Protein AF-A0A382T5Z0-F1 (afdb_monomer_lite)

Sequence (105 aa):
HWSFAGETIHHMRAEQLLAHVHALLGMSGTALKYARACHRFFTAQETPDWELAFTHAMLAQAAAVAGETDLHGSAYADAIAAIEVIADADDRAIVEETFALVPAP

pLDDT: mean 94.9, std 8.73, range [56.34, 98.75]

Structure (mmCIF, N/CA/C/O backbone):
data_AF-A0A382T5Z0-F1
#
_entry.id   AF-A0A382T5Z0-F1
#
loop_
_atom_site.group_PDB
_atom_site.id
_atom_site.type_symbol
_atom_site.label_atom_id
_atom_site.label_alt_id
_atom_site.label_comp_id
_atom_site.label_asym_id
_atom_site.label_entity_id
_atom_site.label_seq_id
_atom_site.pdbx_PDB_ins_code
_atom_site.Cartn_x
_atom_site.Cartn_y
_atom_site.Cartn_z
_atom_site.occupancy
_atom_site.B_iso_or_equiv
_atom_site.auth_seq_id
_atom_site.auth_comp_id
_atom_site.auth_asym_id
_atom_site.auth_atom_id
_atom_site.pdbx_PDB_model_num
ATOM 1 N N . HIS A 1 1 ? 24.385 8.053 10.917 1.00 56.84 1 HIS A N 1
ATOM 2 C CA . HIS A 1 1 ? 23.079 8.000 10.231 1.00 56.84 1 HIS A CA 1
ATOM 3 C C . HIS A 1 1 ? 23.308 7.297 8.896 1.00 56.84 1 HIS A C 1
ATOM 5 O O . HIS A 1 1 ? 24.186 7.732 8.162 1.00 56.84 1 HIS A O 1
ATOM 11 N N . TRP A 1 2 ? 22.630 6.179 8.615 1.00 56.34 2 TRP A N 1
ATOM 12 C CA . TRP A 1 2 ? 22.913 5.346 7.428 1.00 56.34 2 TRP A CA 1
ATOM 13 C C . TRP A 1 2 ? 22.491 5.996 6.100 1.00 56.34 2 TRP A C 1
ATOM 15 O O . TRP A 1 2 ? 22.900 5.534 5.041 1.00 56.34 2 TRP A O 1
ATOM 25 N N . SER A 1 3 ? 21.761 7.118 6.146 1.00 60.22 3 SER A N 1
ATOM 26 C CA . SER A 1 3 ? 21.369 7.891 4.955 1.00 60.22 3 SER A CA 1
ATOM 27 C C . SER A 1 3 ? 22.541 8.406 4.113 1.00 60.22 3 SER A C 1
ATOM 29 O O . SER A 1 3 ? 22.320 8.848 2.998 1.00 60.22 3 SER A O 1
ATOM 31 N N . PHE A 1 4 ? 23.771 8.391 4.634 1.00 62.28 4 PHE A N 1
ATOM 32 C CA . PHE A 1 4 ? 24.964 8.757 3.867 1.00 62.28 4 PHE A CA 1
ATOM 33 C C . PHE A 1 4 ? 25.394 7.666 2.867 1.00 62.28 4 PHE A C 1
ATOM 35 O O . PHE A 1 4 ? 26.065 7.971 1.890 1.00 62.28 4 PHE A O 1
ATOM 42 N N . ALA A 1 5 ? 25.015 6.406 3.104 1.00 62.97 5 ALA A N 1
ATOM 43 C CA . ALA A 1 5 ? 25.465 5.248 2.326 1.00 62.97 5 ALA A CA 1
ATOM 44 C C . ALA A 1 5 ? 24.320 4.493 1.620 1.00 62.97 5 ALA A C 1
ATOM 46 O O . ALA A 1 5 ? 24.563 3.446 1.028 1.00 62.97 5 ALA A O 1
ATOM 47 N N . GLY A 1 6 ? 23.078 4.984 1.709 1.00 66.44 6 GLY A N 1
ATOM 48 C CA . GLY A 1 6 ? 21.897 4.349 1.120 1.00 66.44 6 GLY A CA 1
ATOM 49 C C . GLY A 1 6 ? 21.273 5.192 0.012 1.00 66.44 6 GLY A C 1
ATOM 50 O O . GLY A 1 6 ? 21.214 6.415 0.115 1.00 66.44 6 GLY A O 1
ATOM 51 N N . GLU A 1 7 ? 20.779 4.531 -1.031 1.00 83.75 7 GLU A N 1
ATOM 52 C CA . GLU A 1 7 ? 19.998 5.160 -2.096 1.00 83.75 7 GLU A CA 1
ATOM 53 C C . GLU A 1 7 ? 18.583 5.515 -1.620 1.00 83.75 7 GLU A C 1
ATOM 55 O O . GLU A 1 7 ? 18.023 4.866 -0.729 1.00 83.75 7 GLU A O 1
ATOM 60 N N . THR A 1 8 ? 17.973 6.524 -2.246 1.00 88.69 8 THR A N 1
ATOM 61 C CA . THR A 1 8 ? 16.608 6.969 -1.925 1.00 88.69 8 THR A CA 1
ATOM 62 C C . THR A 1 8 ? 15.600 5.822 -1.991 1.00 88.69 8 THR A C 1
ATOM 64 O O . THR A 1 8 ? 14.739 5.726 -1.121 1.00 88.69 8 THR A O 1
ATOM 67 N N . ILE A 1 9 ? 15.750 4.901 -2.949 1.00 91.38 9 ILE A N 1
ATOM 68 C CA . ILE A 1 9 ? 14.874 3.731 -3.083 1.00 91.38 9 ILE A CA 1
ATOM 69 C C . ILE A 1 9 ? 14.915 2.821 -1.847 1.00 91.38 9 ILE A C 1
ATOM 71 O O . ILE A 1 9 ? 13.871 2.396 -1.357 1.00 91.38 9 ILE A O 1
ATOM 75 N N . HIS A 1 10 ? 16.095 2.586 -1.265 1.00 91.62 10 HIS A N 1
ATOM 76 C CA . HIS A 1 10 ? 16.227 1.779 -0.049 1.00 91.62 10 HIS A CA 1
ATOM 77 C C . HIS A 1 10 ? 15.566 2.461 1.151 1.00 91.62 10 HIS A C 1
ATOM 79 O O . HIS A 1 10 ? 14.960 1.796 1.990 1.00 91.62 10 HIS A O 1
ATOM 85 N N . HIS A 1 11 ? 15.644 3.792 1.223 1.00 92.31 11 HIS A N 1
ATOM 86 C CA . HIS A 1 11 ? 14.959 4.550 2.263 1.00 92.31 11 HIS A CA 1
ATOM 87 C C . HIS A 1 11 ? 13.434 4.455 2.129 1.00 92.31 11 HIS A C 1
ATOM 89 O O . HIS A 1 11 ? 12.759 4.208 3.124 1.00 92.31 11 HIS A O 1
ATOM 95 N N . MET A 1 12 ? 12.899 4.575 0.913 1.00 95.00 12 MET A N 1
ATOM 96 C CA . MET A 1 12 ? 11.455 4.497 0.661 1.00 95.00 12 MET A CA 1
ATOM 97 C C . MET A 1 12 ? 10.899 3.088 0.891 1.00 95.00 12 MET A C 1
ATOM 99 O O . MET A 1 12 ? 9.823 2.948 1.466 1.00 95.00 12 MET A O 1
ATOM 103 N N . ARG A 1 13 ? 11.664 2.037 0.568 1.00 95.12 13 ARG A N 1
ATOM 104 C CA . ARG A 1 13 ? 11.331 0.652 0.949 1.00 95.12 13 ARG A CA 1
ATOM 105 C C . ARG A 1 13 ? 11.286 0.465 2.464 1.00 95.12 13 ARG A C 1
ATOM 107 O O . ARG A 1 13 ? 10.387 -0.190 2.983 1.00 95.12 13 ARG A O 1
ATOM 114 N N . ALA A 1 14 ? 12.221 1.075 3.195 1.00 94.50 14 ALA A N 1
ATOM 115 C CA . ALA A 1 14 ? 12.189 1.051 4.655 1.00 94.50 14 ALA A CA 1
ATOM 116 C C . ALA A 1 14 ? 10.965 1.796 5.211 1.00 94.50 14 ALA A C 1
ATOM 118 O O . ALA A 1 14 ? 10.317 1.297 6.130 1.00 94.50 14 ALA A O 1
ATOM 119 N N . GLU A 1 15 ? 10.608 2.952 4.643 1.00 95.12 15 GLU A N 1
ATOM 120 C CA . GLU A 1 15 ? 9.373 3.651 5.009 1.00 95.12 15 GLU A CA 1
ATOM 121 C C . GLU A 1 15 ? 8.125 2.797 4.718 1.00 95.12 15 GLU A C 1
ATOM 123 O O . GLU A 1 15 ? 7.210 2.778 5.538 1.00 95.12 15 GLU A O 1
ATOM 128 N N . GLN A 1 16 ? 8.106 2.014 3.636 1.00 95.44 16 GLN A N 1
ATOM 129 C CA . GLN A 1 16 ? 6.977 1.139 3.299 1.00 95.44 16 GLN A CA 1
ATOM 130 C C . GLN A 1 16 ? 6.796 0.031 4.343 1.00 95.44 16 GLN A C 1
ATOM 132 O O . GLN A 1 16 ? 5.682 -0.219 4.804 1.00 95.44 16 GLN A O 1
ATOM 137 N N . LEU A 1 17 ? 7.896 -0.582 4.790 1.00 95.62 17 LEU A N 1
ATOM 138 C CA . LEU A 1 17 ? 7.874 -1.565 5.877 1.00 95.62 17 LEU A CA 1
ATOM 139 C C . LEU A 1 17 ? 7.428 -0.940 7.206 1.00 95.62 17 LEU A C 1
ATOM 141 O O . LEU A 1 17 ? 6.654 -1.546 7.949 1.00 95.62 17 LEU A O 1
ATOM 145 N N . LEU A 1 18 ? 7.873 0.286 7.505 1.00 97.50 18 LEU A N 1
ATOM 146 C CA . LEU A 1 18 ? 7.417 1.017 8.690 1.00 97.50 18 LEU A CA 1
ATOM 147 C C . LEU A 1 18 ? 5.919 1.323 8.616 1.00 97.50 18 LEU A C 1
ATOM 149 O O . LEU A 1 18 ? 5.227 1.146 9.614 1.00 97.50 18 LEU A O 1
ATOM 153 N N . ALA A 1 19 ? 5.396 1.722 7.454 1.00 96.88 19 ALA A N 1
ATOM 154 C CA . ALA A 1 19 ? 3.963 1.925 7.260 1.00 96.88 19 ALA A CA 1
ATOM 155 C C . ALA A 1 19 ? 3.166 0.659 7.610 1.00 96.88 19 ALA A C 1
ATOM 157 O O . ALA A 1 19 ? 2.208 0.740 8.381 1.00 96.88 19 ALA A O 1
ATOM 158 N N . HIS A 1 20 ? 3.613 -0.501 7.116 1.00 96.12 20 HIS A N 1
ATOM 159 C CA . HIS A 1 20 ? 2.980 -1.791 7.385 1.00 96.12 20 HIS A CA 1
ATOM 160 C C . HIS A 1 20 ? 2.951 -2.132 8.879 1.00 96.12 20 HIS A C 1
ATOM 162 O O . HIS A 1 20 ? 1.886 -2.339 9.461 1.00 96.12 20 HIS A O 1
ATOM 168 N N . VAL A 1 21 ? 4.121 -2.136 9.527 1.00 97.06 21 VAL A N 1
ATOM 169 C CA . VAL A 1 21 ? 4.250 -2.504 10.946 1.00 97.06 21 VAL A CA 1
ATOM 170 C C . VAL A 1 21 ? 3.473 -1.535 11.834 1.00 97.06 21 VAL A C 1
ATOM 172 O O . VAL A 1 21 ? 2.813 -1.951 12.785 1.00 97.06 21 VAL A O 1
ATOM 175 N N . HIS A 1 22 ? 3.502 -0.239 11.520 1.00 98.00 22 HIS A N 1
ATOM 176 C CA . HIS A 1 22 ? 2.749 0.754 12.276 1.00 98.00 22 HIS A CA 1
ATOM 177 C C . HIS A 1 22 ? 1.237 0.576 12.112 1.00 98.00 22 HIS A C 1
ATOM 179 O O . HIS A 1 22 ? 0.514 0.717 13.098 1.00 98.00 22 HIS A O 1
ATOM 185 N N . ALA A 1 23 ? 0.755 0.229 10.916 1.00 96.81 23 ALA A N 1
ATOM 186 C CA . ALA A 1 23 ? -0.656 -0.074 10.701 1.00 96.81 23 ALA A CA 1
ATOM 187 C C . ALA A 1 23 ? -1.085 -1.324 11.489 1.00 96.81 23 ALA A C 1
ATOM 189 O O . ALA A 1 23 ? -2.071 -1.267 12.222 1.00 96.81 23 ALA A O 1
ATOM 190 N N . LEU A 1 24 ? -0.306 -2.413 11.433 1.00 95.25 24 LEU A N 1
ATOM 191 C CA . LEU A 1 24 ? -0.569 -3.641 12.200 1.00 95.25 24 LEU A CA 1
ATOM 192 C C . LEU A 1 24 ? -0.624 -3.407 13.719 1.00 95.25 24 LEU A C 1
ATOM 194 O O . LEU A 1 24 ? -1.381 -4.071 14.421 1.00 95.25 24 LEU A O 1
ATOM 198 N N . LEU A 1 25 ? 0.153 -2.450 14.230 1.00 96.88 25 LEU A N 1
ATOM 199 C CA . LEU A 1 25 ? 0.177 -2.079 15.648 1.00 96.88 25 LEU A CA 1
ATOM 200 C C . LEU A 1 25 ? -0.846 -0.991 16.026 1.00 96.88 25 LEU A C 1
ATOM 202 O O . LEU A 1 25 ? -0.831 -0.511 17.159 1.00 96.88 25 LEU A O 1
ATOM 206 N N . GLY A 1 26 ? -1.720 -0.565 15.107 1.00 95.88 26 GLY A N 1
ATOM 207 C CA . GLY A 1 26 ? -2.743 0.451 15.381 1.00 95.88 26 GLY A CA 1
ATOM 208 C C . GLY A 1 26 ? -2.214 1.892 15.454 1.00 95.88 26 GLY A C 1
ATOM 209 O O . GLY A 1 26 ? -2.927 2.799 15.884 1.00 95.88 26 GLY A O 1
ATOM 210 N N . MET A 1 27 ? -0.968 2.142 15.045 1.00 97.81 27 MET A N 1
ATOM 211 C CA . MET A 1 27 ? -0.310 3.453 15.115 1.00 97.81 27 MET A CA 1
ATOM 212 C C . MET A 1 27 ? -0.671 4.342 13.914 1.00 97.81 27 MET A C 1
ATOM 214 O O . MET A 1 27 ? 0.195 4.758 13.139 1.00 97.81 27 MET A O 1
ATOM 218 N N . SER A 1 28 ? -1.959 4.660 13.777 1.00 95.38 28 SER A N 1
ATOM 219 C CA . SER A 1 28 ? -2.563 5.331 12.612 1.00 95.38 28 SER A CA 1
ATOM 220 C C . SER A 1 28 ? -1.788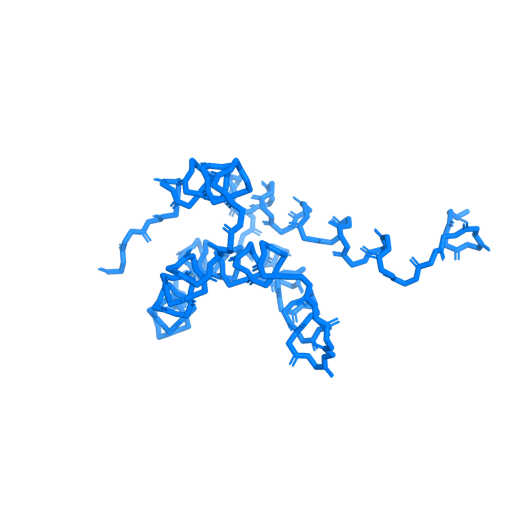 6.547 12.085 1.00 95.38 28 SER A C 1
ATOM 222 O O . SER A 1 28 ? -1.463 6.612 10.899 1.00 95.38 28 SER A O 1
ATOM 224 N N . GLY A 1 29 ? -1.432 7.502 12.950 1.00 95.69 29 GLY A N 1
ATOM 225 C CA . GLY A 1 29 ? -0.786 8.751 12.527 1.00 95.69 29 GLY A CA 1
ATOM 226 C C . GLY A 1 29 ? 0.590 8.556 11.878 1.00 95.69 29 GLY A C 1
ATOM 227 O O . GLY A 1 29 ? 0.924 9.224 10.899 1.00 95.69 29 GLY A O 1
ATOM 228 N N . THR A 1 30 ? 1.392 7.620 12.391 1.00 97.69 30 THR A N 1
ATOM 229 C CA . THR A 1 30 ? 2.711 7.318 11.812 1.00 97.69 30 THR A CA 1
ATOM 230 C C . THR A 1 30 ? 2.599 6.363 10.629 1.00 97.69 30 THR A C 1
ATOM 232 O O . THR A 1 30 ? 3.303 6.571 9.643 1.00 97.69 30 THR A O 1
ATOM 235 N N . ALA A 1 31 ? 1.660 5.412 10.662 1.00 97.94 31 ALA A N 1
ATOM 236 C CA . ALA A 1 31 ? 1.349 4.549 9.525 1.00 97.94 31 ALA A CA 1
ATOM 237 C C . ALA A 1 31 ? 0.992 5.370 8.275 1.00 97.94 31 ALA A C 1
ATOM 239 O O . ALA A 1 31 ? 1.627 5.219 7.233 1.00 97.94 31 ALA A O 1
ATOM 240 N N . LEU A 1 32 ? 0.054 6.319 8.395 1.00 97.94 32 LEU A N 1
ATOM 241 C CA . LEU A 1 32 ? -0.336 7.196 7.286 1.00 97.94 32 LEU A CA 1
ATOM 242 C C . LEU A 1 32 ? 0.806 8.090 6.809 1.00 97.94 32 LEU A C 1
ATOM 244 O O . LEU A 1 32 ? 0.940 8.324 5.608 1.00 97.94 32 LEU A O 1
ATOM 248 N N . LYS A 1 33 ? 1.619 8.616 7.733 1.00 98.25 33 LYS A N 1
ATOM 249 C CA . LYS A 1 33 ? 2.764 9.458 7.375 1.00 98.25 33 LYS A CA 1
ATOM 250 C C . LYS A 1 33 ? 3.713 8.709 6.438 1.00 98.25 33 LYS A C 1
ATOM 252 O O . LYS A 1 33 ? 4.056 9.253 5.389 1.00 98.25 33 LYS A O 1
ATOM 257 N N . TYR A 1 34 ? 4.108 7.493 6.812 1.00 98.25 34 TYR A N 1
ATOM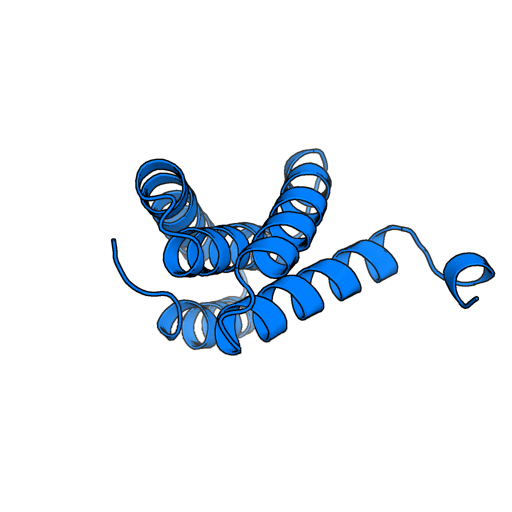 258 C CA . TYR A 1 34 ? 5.007 6.672 6.006 1.00 98.25 34 TYR A CA 1
ATOM 259 C C . TYR A 1 34 ? 4.336 6.197 4.716 1.00 98.25 34 TYR A C 1
ATOM 261 O O . TYR A 1 34 ? 4.885 6.411 3.639 1.00 98.25 34 TYR A O 1
ATOM 269 N N . ALA A 1 35 ? 3.105 5.679 4.791 1.00 98.06 35 ALA A N 1
ATOM 270 C CA . ALA A 1 35 ? 2.384 5.191 3.615 1.00 98.06 35 ALA A CA 1
ATOM 271 C C . ALA A 1 35 ? 2.229 6.275 2.538 1.00 98.06 35 ALA A C 1
ATOM 273 O O . ALA A 1 35 ? 2.480 6.034 1.362 1.00 98.06 35 ALA A O 1
ATOM 274 N N . ARG A 1 36 ? 1.884 7.511 2.929 1.00 98.31 36 ARG A N 1
ATOM 275 C CA . ARG A 1 36 ? 1.770 8.636 1.988 1.00 98.31 36 ARG A CA 1
ATOM 276 C C . ARG A 1 36 ? 3.117 9.059 1.401 1.00 98.31 36 ARG A C 1
ATOM 278 O O . ARG A 1 36 ? 3.136 9.585 0.290 1.00 98.31 36 ARG A O 1
ATOM 285 N N . ALA A 1 37 ? 4.214 8.920 2.146 1.00 97.38 37 ALA A N 1
ATOM 286 C CA . ALA A 1 37 ? 5.548 9.246 1.651 1.00 97.38 37 ALA A CA 1
ATOM 287 C C . ALA A 1 37 ? 5.981 8.255 0.564 1.00 97.38 37 ALA A C 1
ATOM 289 O O . ALA A 1 37 ? 6.254 8.689 -0.556 1.00 97.38 37 ALA A O 1
ATOM 290 N N . CYS A 1 38 ? 5.899 6.953 0.850 1.00 96.00 38 CYS A N 1
ATOM 291 C CA . CYS A 1 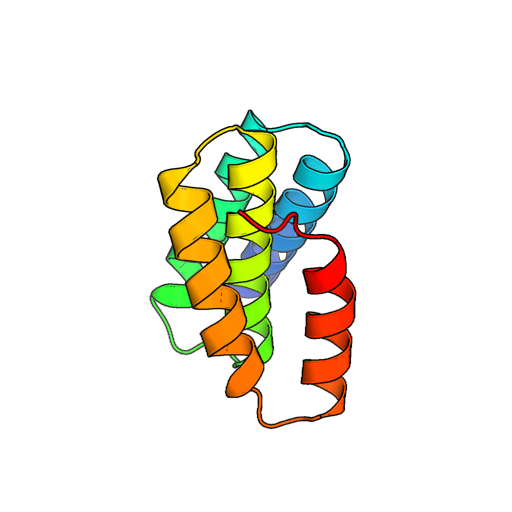38 ? 6.172 5.890 -0.117 1.00 96.00 38 CYS A CA 1
ATOM 292 C C . CYS A 1 38 ? 5.253 5.981 -1.329 1.00 96.00 38 CYS A C 1
ATOM 294 O O . CYS A 1 38 ? 5.734 5.951 -2.455 1.00 96.00 38 CYS A O 1
ATOM 296 N N . HIS A 1 39 ? 3.950 6.184 -1.111 1.00 98.19 39 HIS A N 1
ATOM 297 C CA . HIS A 1 39 ? 2.993 6.295 -2.206 1.00 98.19 39 HIS A CA 1
ATOM 298 C C . HIS A 1 39 ? 3.344 7.422 -3.163 1.00 98.19 39 HIS A C 1
ATOM 300 O O . HIS A 1 39 ? 3.447 7.189 -4.358 1.00 98.19 39 HIS A O 1
ATOM 306 N N . ARG A 1 40 ? 3.610 8.635 -2.663 1.00 97.94 40 ARG A N 1
ATOM 307 C CA . ARG A 1 40 ? 4.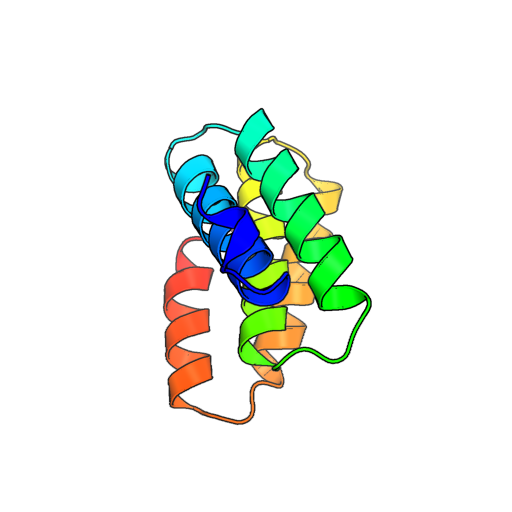031 9.734 -3.544 1.00 97.94 40 ARG A CA 1
ATOM 308 C C . ARG A 1 40 ? 5.316 9.426 -4.310 1.00 97.94 40 ARG A C 1
ATOM 310 O O . ARG A 1 40 ? 5.460 9.918 -5.420 1.00 97.94 40 ARG A O 1
ATOM 317 N N . PHE A 1 41 ? 6.249 8.687 -3.713 1.00 97.62 41 PHE A N 1
ATOM 318 C CA . PHE A 1 41 ? 7.512 8.343 -4.355 1.00 97.62 41 PHE A CA 1
ATOM 319 C C . PHE A 1 41 ? 7.317 7.303 -5.464 1.00 97.62 41 PHE A C 1
ATOM 321 O O . PHE A 1 41 ? 7.666 7.566 -6.611 1.00 97.62 41 PHE A O 1
ATOM 328 N N . PHE A 1 42 ? 6.708 6.162 -5.144 1.00 97.12 42 PHE A N 1
ATOM 329 C CA . PHE A 1 42 ? 6.569 5.036 -6.066 1.00 97.12 42 PHE A CA 1
ATOM 330 C C . PHE A 1 42 ? 5.552 5.281 -7.186 1.00 97.12 42 PHE A C 1
ATOM 332 O O . PHE A 1 42 ? 5.757 4.792 -8.292 1.00 97.12 42 PHE A O 1
ATOM 339 N N . THR A 1 43 ? 4.512 6.097 -6.973 1.00 97.06 43 THR A N 1
ATOM 340 C CA . THR A 1 43 ? 3.573 6.446 -8.057 1.00 97.06 43 THR A CA 1
ATOM 341 C C . THR A 1 43 ? 4.080 7.556 -8.981 1.00 97.06 43 THR A C 1
ATOM 343 O O . THR A 1 43 ? 3.454 7.833 -9.999 1.00 97.06 43 THR A O 1
ATOM 346 N N . ALA A 1 44 ? 5.162 8.256 -8.623 1.00 97.06 44 ALA A N 1
ATOM 347 C CA . ALA A 1 44 ? 5.707 9.362 -9.419 1.00 97.06 44 ALA A CA 1
ATOM 348 C C . ALA A 1 44 ? 6.810 8.928 -10.397 1.00 97.06 44 ALA A C 1
ATOM 350 O O . ALA A 1 44 ? 7.348 9.764 -11.125 1.00 97.06 44 ALA A O 1
ATOM 351 N N . GLN A 1 45 ? 7.164 7.646 -10.405 1.00 93.88 45 GLN A N 1
ATOM 352 C CA . GLN A 1 45 ? 8.248 7.094 -11.206 1.00 93.88 45 GLN A CA 1
ATOM 353 C C . GLN A 1 45 ? 7.877 5.705 -11.726 1.00 93.88 45 GLN A C 1
ATOM 355 O O . GLN A 1 45 ? 6.878 5.118 -11.313 1.00 93.88 45 GLN A O 1
ATOM 360 N N . GLU A 1 46 ? 8.707 5.173 -12.617 1.00 95.38 46 GLU A N 1
ATOM 361 C CA . GLU A 1 46 ? 8.627 3.767 -12.992 1.00 95.38 46 GLU A CA 1
ATOM 362 C C . GLU A 1 46 ? 9.013 2.900 -11.788 1.00 95.38 46 GLU A C 1
ATOM 364 O O . GLU A 1 46 ? 10.111 3.019 -11.240 1.00 95.38 46 GLU A O 1
ATOM 369 N N . THR A 1 47 ? 8.077 2.062 -11.361 1.00 96.06 47 THR A N 1
ATOM 370 C CA . THR A 1 47 ? 8.18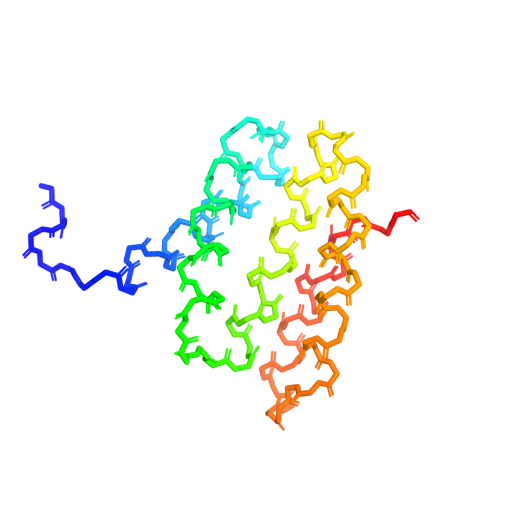8 1.207 -10.181 1.00 96.06 47 THR A CA 1
ATOM 371 C C . THR A 1 47 ? 7.796 -0.210 -10.592 1.00 96.06 47 THR A C 1
ATOM 373 O O . THR A 1 47 ? 6.852 -0.351 -11.374 1.00 96.06 47 THR A O 1
ATOM 376 N N . PRO A 1 48 ? 8.485 -1.257 -10.099 1.00 97.56 48 PRO A N 1
ATOM 377 C CA . PRO A 1 48 ? 8.066 -2.636 -10.324 1.00 97.56 48 PRO A CA 1
ATOM 378 C C . PRO A 1 48 ? 6.597 -2.859 -9.940 1.00 97.56 48 PRO A C 1
ATOM 380 O O . PRO A 1 48 ? 6.110 -2.284 -8.966 1.00 97.56 48 PRO A O 1
ATOM 383 N N . ASP A 1 49 ? 5.902 -3.708 -10.689 1.00 98.19 49 ASP A N 1
ATOM 384 C CA . ASP A 1 49 ? 4.481 -4.023 -10.498 1.00 98.19 49 ASP A CA 1
ATOM 385 C C . ASP A 1 49 ? 4.157 -4.471 -9.062 1.00 98.19 49 ASP A C 1
ATOM 387 O O . ASP A 1 49 ? 3.250 -3.925 -8.430 1.00 98.19 49 ASP A O 1
ATOM 391 N N . TRP A 1 50 ? 4.959 -5.376 -8.501 1.00 97.81 50 TRP A N 1
ATOM 392 C CA . TRP A 1 50 ? 4.821 -5.848 -7.124 1.00 97.81 50 TRP A CA 1
ATOM 393 C C . TRP A 1 50 ? 5.009 -4.729 -6.089 1.00 97.81 50 TRP A C 1
ATOM 395 O O . TRP A 1 50 ? 4.305 -4.674 -5.079 1.00 97.81 50 TRP A O 1
ATOM 405 N N . GLU A 1 51 ? 5.937 -3.799 -6.332 1.00 98.00 51 GLU A N 1
ATOM 406 C CA . GLU A 1 51 ? 6.243 -2.705 -5.405 1.00 98.00 51 GLU A CA 1
ATOM 407 C C . GLU A 1 51 ? 5.136 -1.647 -5.424 1.00 98.00 51 GLU A C 1
ATOM 409 O O . GLU A 1 51 ? 4.753 -1.119 -4.374 1.00 98.00 51 GLU A O 1
ATOM 414 N N . LEU A 1 52 ? 4.555 -1.396 -6.598 1.00 98.19 52 LEU A N 1
ATOM 415 C CA . LEU A 1 52 ? 3.384 -0.541 -6.736 1.00 98.19 52 LEU A CA 1
ATOM 416 C C . LEU A 1 52 ? 2.152 -1.165 -6.059 1.00 98.19 52 LEU A C 1
ATOM 418 O O . LEU A 1 52 ? 1.428 -0.473 -5.340 1.00 98.19 52 LEU A O 1
ATOM 422 N N . ALA A 1 53 ? 1.947 -2.476 -6.200 1.00 98.38 53 ALA A N 1
ATOM 423 C CA . ALA A 1 53 ? 0.852 -3.175 -5.534 1.00 98.38 53 ALA A CA 1
ATOM 424 C C . ALA A 1 53 ? 0.962 -3.098 -4.000 1.00 98.38 53 ALA A C 1
ATOM 426 O O . ALA A 1 53 ? -0.003 -2.729 -3.323 1.00 98.38 53 ALA A O 1
ATOM 427 N N . PHE A 1 54 ? 2.157 -3.323 -3.439 1.00 98.25 54 PHE A N 1
ATOM 428 C CA . PHE A 1 54 ? 2.394 -3.091 -2.012 1.00 98.25 54 PHE A CA 1
ATOM 429 C C . PHE A 1 54 ? 2.165 -1.638 -1.603 1.00 98.25 54 PHE A C 1
ATOM 431 O O . PHE A 1 54 ? 1.598 -1.378 -0.542 1.00 98.25 54 PHE A O 1
ATOM 438 N N . THR A 1 55 ? 2.594 -0.685 -2.428 1.00 98.19 55 THR A N 1
ATOM 439 C CA . THR A 1 55 ? 2.421 0.743 -2.156 1.00 98.19 55 THR A CA 1
ATOM 440 C C . THR A 1 55 ? 0.947 1.094 -1.920 1.00 98.19 55 THR A C 1
ATOM 442 O O . THR A 1 55 ? 0.620 1.767 -0.936 1.00 98.19 55 THR A O 1
ATOM 445 N N . HIS A 1 56 ? 0.049 0.598 -2.773 1.00 98.44 56 HIS A N 1
ATOM 446 C CA . HIS A 1 56 ? -1.392 0.786 -2.612 1.00 98.44 56 HIS A CA 1
ATOM 447 C C . HIS A 1 56 ? -1.950 0.004 -1.415 1.00 98.44 56 HIS A C 1
ATOM 449 O O . HIS A 1 56 ? -2.671 0.581 -0.598 1.00 98.44 56 HIS A O 1
ATOM 455 N N . ALA A 1 57 ? -1.553 -1.262 -1.233 1.00 98.31 57 ALA A N 1
ATOM 456 C CA . ALA A 1 57 ? -1.993 -2.093 -0.109 1.00 98.31 57 ALA A CA 1
ATOM 457 C C . ALA A 1 57 ? -1.659 -1.461 1.256 1.00 98.31 57 ALA A C 1
ATOM 459 O O . ALA A 1 57 ? -2.501 -1.407 2.155 1.00 98.31 57 ALA A O 1
ATOM 460 N N . MET A 1 58 ? -0.446 -0.921 1.413 1.00 98.12 58 MET A N 1
ATOM 461 C CA . MET A 1 58 ? -0.009 -0.289 2.661 1.00 98.12 58 MET A CA 1
ATOM 462 C C . MET A 1 58 ? -0.730 1.032 2.924 1.00 98.12 58 MET A C 1
ATOM 464 O O . MET A 1 58 ? -1.042 1.344 4.077 1.00 98.12 58 MET A O 1
ATOM 468 N N . LEU A 1 59 ? -1.041 1.798 1.872 1.00 98.62 59 LEU A N 1
ATOM 469 C CA . LEU A 1 59 ? -1.868 2.995 1.997 1.00 98.62 59 LEU A CA 1
ATOM 470 C C . LEU A 1 59 ? -3.300 2.644 2.405 1.00 98.62 59 LEU A C 1
ATOM 472 O O . LEU A 1 59 ? -3.833 3.286 3.311 1.00 98.62 59 LEU A O 1
ATOM 476 N N . ALA A 1 60 ? -3.885 1.606 1.806 1.00 98.50 60 ALA A N 1
ATOM 477 C CA . ALA A 1 60 ? -5.209 1.114 2.162 1.00 98.50 60 ALA A CA 1
ATOM 478 C C . ALA A 1 60 ? -5.261 0.675 3.631 1.00 98.50 60 ALA A C 1
ATOM 480 O O . ALA A 1 60 ? -6.157 1.097 4.362 1.00 98.50 60 ALA A O 1
ATOM 481 N N . GLN A 1 61 ? -4.275 -0.095 4.099 1.00 98.00 61 GLN A N 1
ATOM 482 C CA . GLN A 1 61 ? -4.219 -0.552 5.488 1.00 98.00 61 GLN A CA 1
ATOM 483 C C . GLN A 1 61 ? -4.033 0.605 6.476 1.00 98.00 61 GLN A C 1
ATOM 485 O O . GLN A 1 61 ? -4.731 0.683 7.488 1.00 98.00 61 GLN A O 1
ATOM 490 N N . ALA A 1 62 ? -3.120 1.534 6.183 1.00 98.31 62 ALA A N 1
ATOM 491 C CA . ALA A 1 62 ? -2.903 2.706 7.023 1.00 98.31 62 ALA A CA 1
ATOM 492 C C . ALA A 1 62 ? -4.152 3.601 7.094 1.00 98.31 62 ALA A C 1
ATOM 494 O O . ALA A 1 62 ? -4.478 4.111 8.167 1.00 98.31 62 ALA A O 1
ATOM 495 N N . ALA A 1 63 ? -4.866 3.766 5.976 1.00 98.31 63 ALA A N 1
ATOM 496 C CA . ALA A 1 63 ? -6.119 4.512 5.916 1.00 98.31 63 ALA A CA 1
ATOM 497 C C . ALA A 1 63 ? -7.240 3.830 6.714 1.00 98.31 63 ALA A C 1
ATOM 499 O O . ALA A 1 63 ? -7.924 4.513 7.475 1.00 98.31 63 ALA A O 1
ATOM 500 N N . ALA A 1 64 ? -7.367 2.499 6.632 1.00 98.06 64 ALA A N 1
ATOM 501 C CA . ALA A 1 64 ? -8.331 1.732 7.425 1.00 98.06 64 ALA A CA 1
ATOM 502 C C . ALA A 1 64 ? -8.123 1.949 8.930 1.00 98.06 64 ALA A C 1
ATOM 504 O O . ALA A 1 64 ? -9.047 2.316 9.653 1.00 98.06 64 ALA A O 1
ATOM 505 N N . VAL A 1 65 ? -6.881 1.796 9.400 1.00 97.62 65 VAL A N 1
ATOM 506 C CA . VAL A 1 65 ? -6.520 1.965 10.819 1.00 97.62 65 VAL A CA 1
ATOM 507 C C . VAL A 1 65 ? -6.697 3.414 11.290 1.00 97.62 65 VAL A C 1
ATOM 509 O O . VAL A 1 65 ? -6.943 3.663 12.469 1.00 97.62 65 VAL A O 1
ATOM 512 N N . ALA A 1 66 ? -6.589 4.384 10.383 1.00 97.00 66 ALA A N 1
ATOM 513 C CA . ALA A 1 66 ? -6.839 5.792 10.668 1.00 97.00 66 ALA A CA 1
ATOM 514 C C . ALA A 1 66 ? -8.318 6.210 10.573 1.00 97.00 66 ALA A C 1
ATOM 516 O O . ALA A 1 66 ? -8.639 7.327 10.972 1.00 97.00 66 ALA A O 1
ATOM 517 N N . GLY A 1 67 ? -9.207 5.349 10.064 1.00 97.50 67 GLY A N 1
ATOM 518 C CA . GLY A 1 67 ? -10.615 5.681 9.823 1.00 97.50 67 GLY A CA 1
ATOM 519 C C . GLY A 1 67 ? -10.862 6.572 8.597 1.00 97.50 67 GLY A C 1
ATOM 520 O O . GLY A 1 67 ? -11.950 7.126 8.450 1.00 97.50 67 GLY A O 1
ATOM 521 N N . GLU A 1 68 ? -9.880 6.715 7.704 1.00 97.94 68 GLU A N 1
ATOM 522 C CA . GLU A 1 68 ? -9.971 7.520 6.477 1.00 97.94 68 GLU A CA 1
ATOM 523 C C . GLU A 1 68 ? -10.697 6.728 5.377 1.00 97.94 68 GLU A C 1
ATOM 525 O O . GLU A 1 68 ? -10.067 6.144 4.496 1.00 97.94 68 GLU A O 1
ATOM 530 N N . THR A 1 69 ? -12.030 6.673 5.453 1.00 97.94 69 THR A N 1
ATOM 531 C CA . THR A 1 69 ? -12.865 5.743 4.662 1.00 97.94 69 THR A CA 1
ATOM 532 C C . THR A 1 69 ? -12.706 5.925 3.148 1.00 97.94 69 THR A C 1
ATOM 534 O O . THR A 1 69 ? -12.486 4.946 2.439 1.00 97.94 69 THR A O 1
ATOM 537 N N . ASP A 1 70 ? -12.741 7.165 2.650 1.00 98.25 70 ASP A N 1
ATOM 538 C CA . ASP A 1 70 ? -12.617 7.438 1.210 1.00 98.25 70 ASP A CA 1
ATOM 539 C C . ASP A 1 70 ? -11.244 7.015 0.671 1.00 98.25 70 ASP A C 1
ATOM 541 O O . ASP A 1 70 ? -11.142 6.374 -0.374 1.00 98.25 70 ASP A O 1
ATOM 545 N N . LEU A 1 71 ? -10.182 7.336 1.418 1.00 98.31 71 LEU A N 1
ATOM 546 C CA . LEU A 1 71 ? -8.814 6.972 1.055 1.00 98.31 71 LEU A CA 1
ATOM 547 C C . LEU A 1 71 ? -8.594 5.462 1.132 1.00 98.31 71 LEU A C 1
ATOM 549 O O . LEU A 1 71 ? -7.884 4.903 0.300 1.00 98.31 71 LEU A O 1
ATOM 553 N N . HIS A 1 72 ? -9.177 4.815 2.141 1.00 98.62 72 HIS A N 1
ATOM 554 C CA . HIS A 1 72 ? -9.131 3.372 2.279 1.00 98.62 72 HIS A CA 1
ATOM 555 C C . HIS A 1 72 ? -9.769 2.703 1.062 1.00 98.62 72 HIS A C 1
ATOM 557 O O . HIS A 1 72 ? -9.111 1.892 0.418 1.00 98.62 72 HIS A O 1
ATOM 563 N N . GLY A 1 73 ? -10.986 3.111 0.693 1.00 98.56 73 GLY A N 1
ATOM 564 C CA . GLY A 1 73 ? -11.694 2.568 -0.463 1.00 98.56 73 GLY A CA 1
ATOM 565 C C . GLY A 1 73 ? -10.934 2.763 -1.776 1.00 98.56 73 GLY A C 1
ATOM 566 O O . GLY A 1 73 ? -10.768 1.803 -2.528 1.00 98.56 73 GLY A O 1
ATOM 567 N N . SER A 1 74 ? -10.419 3.971 -2.042 1.00 98.50 74 SER A N 1
ATOM 568 C CA . SER A 1 74 ? -9.672 4.230 -3.280 1.00 98.50 74 SER A CA 1
ATOM 569 C C . SER A 1 74 ? -8.368 3.433 -3.342 1.00 98.50 74 SER A C 1
ATOM 571 O O . SER A 1 74 ? -8.112 2.756 -4.331 1.00 98.50 74 SER A O 1
ATOM 573 N N . ALA A 1 75 ? -7.570 3.447 -2.268 1.00 98.50 75 ALA A N 1
ATOM 574 C CA . ALA A 1 75 ? -6.295 2.734 -2.237 1.00 98.50 75 ALA A CA 1
ATOM 575 C C . ALA A 1 75 ? -6.478 1.208 -2.267 1.00 98.50 75 ALA A C 1
ATOM 577 O O . ALA A 1 75 ? -5.640 0.506 -2.823 1.00 98.50 75 ALA A O 1
ATOM 578 N N . TYR A 1 76 ? -7.566 0.688 -1.689 1.00 98.75 76 TYR A N 1
ATOM 579 C CA . TYR A 1 76 ? -7.896 -0.736 -1.745 1.00 98.75 76 TYR A CA 1
ATOM 580 C C . TYR A 1 76 ? -8.238 -1.173 -3.176 1.00 98.75 76 TYR A C 1
ATOM 582 O O . TYR A 1 76 ? -7.751 -2.202 -3.638 1.00 98.75 76 TYR A O 1
ATOM 590 N N . ALA A 1 77 ? -9.023 -0.370 -3.901 1.00 98.69 77 ALA A N 1
ATOM 591 C CA . ALA A 1 77 ? -9.329 -0.625 -5.307 1.00 98.69 77 ALA A CA 1
ATOM 592 C C . ALA A 1 77 ? -8.074 -0.553 -6.195 1.00 98.69 77 ALA A C 1
ATOM 594 O O . ALA A 1 77 ? -7.862 -1.438 -7.025 1.00 98.69 77 ALA A O 1
ATOM 595 N N . ASP A 1 78 ? -7.216 0.448 -5.979 1.00 98.69 78 ASP A N 1
ATOM 596 C CA . ASP A 1 78 ? -5.943 0.576 -6.697 1.00 98.69 78 ASP A CA 1
ATOM 597 C C . ASP A 1 78 ? -5.013 -0.617 -6.417 1.00 98.69 78 ASP A C 1
ATOM 599 O O . ASP A 1 78 ? -4.346 -1.109 -7.327 1.00 98.69 78 ASP A O 1
ATOM 603 N N . ALA A 1 79 ? -4.999 -1.130 -5.180 1.00 98.56 79 ALA A N 1
ATOM 604 C CA . ALA A 1 79 ? -4.228 -2.318 -4.820 1.00 98.56 79 ALA A CA 1
ATOM 605 C C . ALA A 1 79 ? -4.708 -3.560 -5.579 1.00 98.56 79 ALA A C 1
ATOM 607 O O . ALA A 1 79 ? -3.879 -4.275 -6.131 1.00 98.56 79 ALA A O 1
ATOM 608 N N . ILE A 1 80 ? -6.023 -3.789 -5.670 1.00 98.62 80 ILE A N 1
ATOM 609 C CA . ILE A 1 80 ? -6.584 -4.897 -6.463 1.00 98.62 80 ILE A CA 1
ATOM 610 C C . ILE A 1 80 ? -6.150 -4.781 -7.924 1.00 98.62 80 ILE A C 1
ATOM 612 O O . ILE A 1 80 ? -5.600 -5.731 -8.477 1.00 98.62 80 ILE A O 1
ATOM 616 N N . ALA A 1 81 ? -6.346 -3.608 -8.531 1.00 98.62 81 ALA A N 1
ATOM 617 C CA . ALA A 1 81 ? -5.986 -3.384 -9.927 1.00 98.62 81 ALA A CA 1
ATOM 618 C C . ALA A 1 81 ? -4.483 -3.605 -10.177 1.00 98.62 81 ALA A C 1
ATOM 620 O O . ALA A 1 81 ? -4.104 -4.170 -11.202 1.00 98.62 81 ALA A O 1
ATOM 621 N N . ALA A 1 82 ? -3.627 -3.195 -9.237 1.00 98.44 82 ALA A N 1
ATOM 622 C CA . ALA A 1 82 ? -2.189 -3.421 -9.316 1.00 98.44 82 ALA A CA 1
ATOM 623 C C . ALA A 1 82 ? -1.817 -4.907 -9.160 1.00 98.44 82 ALA A C 1
ATOM 625 O O . ALA A 1 82 ? -0.963 -5.385 -9.898 1.00 98.44 82 ALA A O 1
ATOM 626 N N . ILE A 1 83 ? -2.471 -5.647 -8.255 1.00 98.62 83 ILE A N 1
ATOM 627 C CA . ILE A 1 83 ? -2.245 -7.089 -8.043 1.00 98.62 83 ILE A CA 1
ATOM 628 C C . ILE A 1 83 ? -2.596 -7.899 -9.297 1.00 98.62 83 ILE A C 1
ATOM 630 O O . ILE A 1 83 ? -1.848 -8.798 -9.685 1.00 98.62 83 ILE A O 1
ATOM 634 N N . GLU A 1 84 ? -3.708 -7.568 -9.960 1.00 98.12 84 GLU A N 1
ATOM 635 C CA . GLU A 1 84 ? -4.187 -8.278 -11.154 1.00 98.12 84 GLU A CA 1
ATOM 636 C C . GLU A 1 84 ? -3.195 -8.238 -12.324 1.00 98.12 84 GLU A C 1
ATOM 638 O O . GLU A 1 84 ? -3.157 -9.167 -13.135 1.00 98.12 84 GLU A O 1
ATOM 643 N N . VAL A 1 85 ? -2.387 -7.178 -12.411 1.00 97.81 85 VAL A N 1
ATOM 644 C CA . VAL A 1 85 ? -1.432 -6.972 -13.507 1.00 97.81 85 VAL A CA 1
ATOM 645 C C . VAL A 1 85 ? -0.006 -7.416 -13.178 1.00 97.81 85 VAL A C 1
ATOM 647 O O . VAL A 1 85 ? 0.852 -7.303 -14.054 1.00 97.81 85 VAL A O 1
ATOM 650 N N . ILE A 1 86 ? 0.256 -7.940 -11.970 1.00 98.56 86 ILE A N 1
ATOM 651 C CA . ILE A 1 86 ? 1.578 -8.480 -11.619 1.00 98.56 86 ILE A CA 1
ATOM 652 C C . ILE A 1 86 ? 1.899 -9.657 -12.546 1.00 98.56 86 ILE A C 1
ATOM 654 O O . ILE A 1 86 ? 1.141 -10.634 -12.633 1.00 98.56 86 ILE A O 1
ATOM 658 N N . ALA A 1 87 ? 3.026 -9.548 -13.249 1.00 98.12 87 ALA A N 1
ATOM 659 C CA . ALA A 1 87 ? 3.419 -10.504 -14.276 1.00 98.12 87 ALA A CA 1
ATOM 660 C C . ALA A 1 87 ? 3.979 -11.803 -13.681 1.00 98.12 87 ALA A C 1
ATOM 662 O O . ALA A 1 87 ? 3.683 -12.891 -14.183 1.00 98.12 87 ALA A O 1
ATOM 663 N N . ASP A 1 88 ? 4.781 -11.687 -12.623 1.00 98.31 88 ASP A N 1
ATOM 664 C CA . ASP A 1 88 ? 5.384 -12.826 -11.943 1.00 98.31 88 ASP A CA 1
ATOM 665 C C . ASP A 1 88 ? 4.418 -13.438 -10.914 1.00 98.31 88 ASP A C 1
ATOM 667 O O . ASP A 1 88 ? 3.819 -12.750 -10.086 1.00 98.31 88 ASP A O 1
ATOM 671 N N . ALA A 1 89 ? 4.217 -14.754 -10.991 1.00 97.62 89 ALA A N 1
ATOM 672 C CA . ALA A 1 89 ? 3.239 -15.438 -10.152 1.00 97.62 89 ALA A CA 1
ATOM 673 C C . ALA A 1 89 ? 3.690 -15.573 -8.689 1.00 97.62 89 ALA A C 1
ATOM 675 O O . ALA A 1 89 ? 2.828 -15.594 -7.808 1.00 97.62 89 ALA A O 1
ATOM 676 N N . ASP A 1 90 ? 4.999 -15.655 -8.435 1.00 97.75 90 ASP A N 1
ATOM 677 C CA . ASP A 1 90 ? 5.545 -15.755 -7.083 1.00 97.75 90 ASP A CA 1
ATOM 678 C C . ASP A 1 90 ? 5.455 -14.388 -6.392 1.00 97.75 90 ASP A C 1
ATOM 680 O O . ASP A 1 90 ? 4.967 -14.302 -5.263 1.00 97.75 90 ASP A O 1
ATOM 684 N N . ASP A 1 91 ? 5.808 -13.308 -7.098 1.00 98.12 91 ASP A N 1
ATOM 685 C CA . ASP A 1 91 ? 5.613 -11.938 -6.608 1.00 98.12 91 ASP A CA 1
ATOM 686 C C . ASP A 1 91 ? 4.134 -11.665 -6.303 1.00 98.12 91 ASP A C 1
ATOM 688 O O . ASP A 1 91 ? 3.799 -11.150 -5.231 1.00 98.12 91 ASP A O 1
ATOM 692 N N . ARG A 1 92 ? 3.225 -12.063 -7.206 1.00 98.50 92 ARG A N 1
ATOM 693 C CA . ARG A 1 92 ? 1.782 -11.899 -6.990 1.00 98.50 92 ARG A CA 1
ATOM 694 C C . ARG A 1 92 ? 1.308 -12.638 -5.741 1.00 98.50 92 ARG A C 1
ATOM 696 O O . ARG A 1 92 ? 0.592 -12.045 -4.939 1.00 98.50 92 ARG A O 1
ATOM 703 N N . ALA A 1 93 ? 1.735 -13.886 -5.541 1.00 98.25 93 ALA A N 1
ATOM 704 C CA . ALA A 1 93 ? 1.347 -14.675 -4.373 1.00 98.25 93 ALA A CA 1
ATOM 705 C C . ALA A 1 93 ? 1.787 -14.016 -3.052 1.00 98.25 93 ALA A C 1
ATOM 707 O O . ALA A 1 93 ? 1.023 -1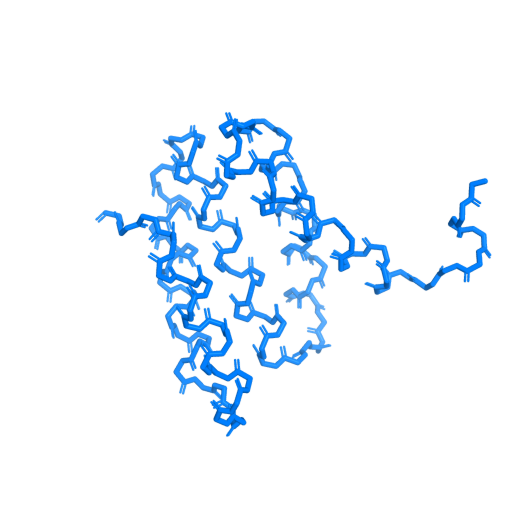3.986 -2.086 1.00 98.25 93 ALA A O 1
ATOM 708 N N . ILE A 1 94 ? 2.992 -13.437 -3.017 1.00 98.06 94 ILE A N 1
ATOM 709 C CA . ILE A 1 94 ? 3.521 -12.731 -1.840 1.00 98.06 94 ILE A CA 1
ATOM 710 C C . ILE A 1 94 ? 2.703 -11.463 -1.539 1.00 98.06 94 ILE A C 1
ATOM 712 O O . ILE A 1 94 ? 2.381 -11.175 -0.378 1.00 98.06 94 ILE A O 1
ATOM 716 N N . VAL A 1 95 ? 2.352 -10.694 -2.576 1.00 97.88 95 VAL A N 1
ATOM 717 C CA . VAL A 1 95 ? 1.515 -9.498 -2.412 1.00 97.88 95 VAL A CA 1
ATOM 718 C C . VAL A 1 95 ? 0.112 -9.883 -1.944 1.00 97.88 95 VAL A C 1
ATOM 720 O O . VAL A 1 95 ? -0.391 -9.267 -1.009 1.00 97.88 95 VAL A O 1
ATOM 723 N N . GLU A 1 96 ? -0.503 -10.907 -2.538 1.00 98.31 96 GLU A N 1
ATOM 724 C CA . GLU A 1 96 ? -1.835 -11.400 -2.165 1.00 98.31 96 GLU A CA 1
ATOM 725 C C . GLU A 1 96 ? -1.894 -11.867 -0.702 1.00 98.31 96 GLU A C 1
ATOM 727 O O . GLU A 1 96 ? -2.832 -11.507 0.013 1.00 98.31 96 GLU A O 1
ATOM 732 N N . GLU A 1 97 ? -0.882 -12.601 -0.221 1.00 97.94 97 GLU A N 1
ATOM 733 C CA . GLU A 1 97 ? -0.791 -13.026 1.185 1.00 97.94 97 GLU A CA 1
ATOM 734 C C . GLU A 1 97 ? -0.774 -11.822 2.133 1.00 97.94 97 GLU A C 1
ATOM 736 O O . GLU A 1 97 ? -1.479 -11.798 3.145 1.00 97.94 97 GLU A O 1
ATOM 741 N N . THR A 1 98 ? -0.009 -10.788 1.787 1.00 95.75 98 THR A N 1
ATOM 742 C CA . THR A 1 98 ? 0.040 -9.567 2.596 1.00 95.75 98 THR A CA 1
ATOM 743 C C . THR A 1 98 ? -1.263 -8.774 2.488 1.00 95.75 98 THR A C 1
ATOM 745 O O . THR A 1 98 ? -1.763 -8.260 3.490 1.00 95.75 98 THR A O 1
ATOM 748 N N . PHE A 1 99 ? -1.837 -8.677 1.288 1.00 98.00 99 PHE A N 1
ATOM 749 C CA . PHE A 1 99 ? -3.071 -7.939 1.030 1.00 98.00 99 PHE A CA 1
ATOM 750 C C . PHE A 1 99 ? -4.277 -8.558 1.742 1.00 98.00 99 PHE A C 1
ATOM 752 O O . PHE A 1 99 ? -5.162 -7.828 2.179 1.00 98.00 99 PHE A O 1
ATOM 759 N N . ALA A 1 100 ? -4.278 -9.874 1.969 1.00 97.44 100 ALA A N 1
ATOM 760 C CA . ALA A 1 100 ? -5.300 -10.554 2.763 1.00 97.44 100 ALA A CA 1
ATOM 761 C C . ALA A 1 100 ? -5.404 -10.039 4.216 1.00 97.44 100 ALA A C 1
ATOM 763 O O . ALA A 1 100 ? -6.419 -10.262 4.878 1.00 97.44 100 ALA A O 1
ATOM 764 N N . LEU A 1 101 ? -4.379 -9.340 4.720 1.00 94.88 101 LEU A N 1
ATOM 765 C CA . LEU A 1 101 ? -4.389 -8.693 6.037 1.00 94.88 101 LEU A CA 1
ATOM 766 C C . LEU A 1 101 ? -5.010 -7.287 6.017 1.00 94.88 101 LEU A C 1
ATOM 768 O O . LEU A 1 101 ? -5.249 -6.705 7.079 1.00 94.88 101 LEU A O 1
ATOM 772 N N . VAL A 1 102 ? -5.252 -6.720 4.835 1.00 96.69 102 VAL A N 1
ATOM 773 C CA . VAL A 1 102 ? -5.873 -5.407 4.674 1.00 96.69 102 VAL A CA 1
ATOM 774 C C . VAL A 1 102 ? -7.392 -5.568 4.797 1.00 96.69 102 VAL A C 1
ATOM 776 O O . VAL A 1 102 ? -7.977 -6.352 4.047 1.00 96.69 102 VAL A O 1
ATOM 779 N N . PRO A 1 103 ? -8.060 -4.844 5.716 1.00 95.38 103 PRO A N 1
ATOM 780 C CA . PRO A 1 103 ? -9.515 -4.889 5.824 1.00 95.38 103 PRO A CA 1
ATOM 781 C C . PRO A 1 103 ? -10.175 -4.530 4.492 1.00 95.38 103 PRO A C 1
ATOM 783 O O . PRO A 1 103 ? -9.711 -3.620 3.813 1.00 95.38 103 PRO A O 1
ATOM 786 N N . ALA A 1 104 ? -11.246 -5.230 4.125 1.00 94.88 104 ALA A N 1
ATOM 787 C CA . ALA A 1 104 ? -12.087 -4.791 3.019 1.00 94.88 104 ALA A CA 1
ATOM 788 C C . ALA A 1 104 ? -12.923 -3.564 3.458 1.00 94.88 104 ALA A C 1
ATOM 790 O O . ALA A 1 104 ? -13.373 -3.553 4.612 1.00 94.88 104 ALA A O 1
ATOM 791 N N . PRO A 1 105 ? -13.115 -2.560 2.581 1.00 88.25 105 PRO A N 1
ATOM 792 C CA . PRO A 1 105 ? -13.905 -1.359 2.865 1.00 88.25 105 PRO A CA 1
ATOM 793 C C . PRO A 1 105 ? -15.404 -1.626 3.064 1.00 88.25 105 PRO A C 1
ATOM 795 O O . PRO A 1 105 ? -15.930 -2.617 2.504 1.00 88.25 105 PRO A O 1
#

Organism: NCBI:txid408172

Radius of gyration: 13.07 Å; chains: 1; bounding box: 39×26×30 Å

Foldseek 3Di:
DCVVPDDPVVVLVVLLVVLLVCLVVLVLVSNQVSLVVSLVVQVVDDHQLLSNLSSLLSQLSSCVSNVVVVSNQVSLVSSVVSLVPHPDPVSSVVSVVSSVPRDDD

Secondary structure (DSSP, 8-state):
-GGGTS-HHHHHHHHHHHHHHHHHTT-HHHHHHHHHHHHHHHTTS---HHHHHHHHHHHHHHHHHHT-HHHHHHHHHHHHHHHHT---HHHHHHHHHHHTTSPP-